Protein AF-A0A0U5JJA5-F1 (afdb_monomer)

Sequence (103 aa):
MVLCQQTGRSGNRLSVFQNWNPNFMLTNNEILKSFRVVIASLPDKENCVCEIHYNNAQWVEISTETDTPIIYFYSHPVNDYWEFPLDVALEVLEKAKKRYLEE

pLDDT: mean 75.94, std 19.71, range [34.78, 94.44]

Secondary structure (DSSP, 8-state):
---------------------TT----HHHHHHTEEEEEE--TT-SS-EEEEEETTEEEEEEE-SSSS-EEEEPPPSSSSS----HHHHHHHHHHHHHHHH--

Nearest PDB structures (foldseek):
  3ws3-assembly1_A  TM=4.530E-01  e=6.333E-01  Mus musculus
  7n2r-assembly1_A  TM=4.086E-01  e=6.754E-01  Homo sapiens
  5jwd-assembly1_A  TM=4.140E-01  e=9.316E-01  Mus musculus
  8tqa-assembly1_A  TM=4.171E-01  e=4.090E+00  Mus musculus

Structure (mmCIF, N/CA/C/O backbone):
data_AF-A0A0U5JJA5-F1
#
_entry.id   AF-A0A0U5JJA5-F1
#
loop_
_atom_site.group_PDB
_atom_site.id
_atom_site.type_symbol
_atom_site.label_atom_id
_atom_site.label_alt_id
_atom_site.label_comp_id
_atom_site.label_asym_id
_atom_site.label_entity_id
_atom_site.label_seq_id
_atom_site.pdbx_PDB_ins_code
_atom_site.Cartn_x
_atom_site.Cartn_y
_atom_site.Cartn_z
_atom_site.occupancy
_atom_site.B_iso_or_equiv
_atom_site.auth_seq_id
_atom_site.auth_comp_id
_atom_site.auth_asym_id
_atom_site.auth_atom_id
_atom_site.pdbx_PDB_model_num
ATOM 1 N N . MET A 1 1 ? -11.550 16.088 -16.702 1.00 34.78 1 MET A N 1
ATOM 2 C CA . MET A 1 1 ? -11.218 15.566 -18.045 1.00 34.78 1 MET A CA 1
ATOM 3 C C . MET A 1 1 ? -9.977 16.309 -18.515 1.00 34.78 1 MET A C 1
ATOM 5 O O . MET A 1 1 ? -10.095 17.449 -18.936 1.00 34.78 1 MET A O 1
ATOM 9 N N . VAL A 1 2 ? -8.785 15.742 -18.318 1.00 36.91 2 VAL A N 1
ATOM 10 C CA . VAL A 1 2 ? -7.534 16.352 -18.798 1.00 36.91 2 VAL A CA 1
ATOM 11 C C . VAL A 1 2 ? -7.183 15.653 -20.106 1.00 36.91 2 VAL A C 1
ATOM 13 O O . VAL A 1 2 ? -6.917 14.454 -20.118 1.00 36.91 2 VAL A O 1
ATOM 16 N N . LEU A 1 3 ? -7.286 16.395 -21.210 1.00 39.66 3 LEU A N 1
ATOM 17 C CA . LEU A 1 3 ? -6.890 15.958 -22.546 1.00 39.66 3 LEU A CA 1
ATOM 18 C C . LEU A 1 3 ? -5.360 15.869 -22.626 1.00 39.66 3 LEU A C 1
ATOM 20 O O . LEU A 1 3 ? -4.684 16.888 -22.506 1.00 39.66 3 LEU A O 1
ATOM 24 N N . CYS A 1 4 ? -4.826 14.683 -22.918 1.00 43.09 4 CYS A N 1
ATOM 25 C CA . CYS A 1 4 ? -3.477 14.549 -23.464 1.00 43.09 4 CYS A CA 1
ATOM 26 C C . CYS A 1 4 ? -3.586 14.654 -24.996 1.00 43.09 4 CYS A C 1
ATOM 28 O O . CYS A 1 4 ? -4.230 13.821 -25.636 1.00 43.09 4 CYS A O 1
ATOM 30 N N . GLN A 1 5 ? -3.062 15.738 -25.572 1.00 47.44 5 GLN A N 1
ATOM 31 C CA . GLN A 1 5 ? -3.216 16.073 -26.990 1.00 47.44 5 GLN A CA 1
ATOM 32 C C . GLN A 1 5 ? -2.428 15.098 -27.877 1.00 47.44 5 GLN A C 1
ATOM 34 O O . GLN A 1 5 ? -1.205 15.031 -27.799 1.00 47.44 5 GLN A O 1
ATOM 39 N N . GLN A 1 6 ? -3.124 14.389 -28.767 1.00 48.06 6 GLN A N 1
ATOM 40 C CA . GLN A 1 6 ? -2.506 13.696 -29.896 1.00 48.06 6 GLN A CA 1
ATOM 41 C C . GLN A 1 6 ? -2.451 14.663 -31.081 1.00 48.06 6 GLN A C 1
ATOM 43 O O . GLN A 1 6 ? -3.483 15.033 -31.642 1.00 48.06 6 GLN A O 1
ATOM 48 N N . THR A 1 7 ? -1.254 15.098 -31.464 1.00 42.41 7 THR A N 1
ATOM 49 C CA . THR A 1 7 ? -1.049 15.856 -32.700 1.00 42.41 7 THR A CA 1
ATOM 50 C C . THR A 1 7 ? -0.997 14.883 -33.877 1.00 42.41 7 THR A C 1
ATOM 52 O O . THR A 1 7 ? -0.070 14.093 -34.036 1.00 42.41 7 THR A O 1
ATOM 55 N N . GLY A 1 8 ? -2.041 14.912 -34.706 1.00 40.50 8 GLY A N 1
ATOM 56 C CA . GLY A 1 8 ? -2.124 14.122 -35.929 1.00 40.50 8 GLY A CA 1
ATOM 57 C C . GLY A 1 8 ? -1.277 14.709 -37.061 1.00 40.50 8 GLY A C 1
ATOM 58 O O . GLY A 1 8 ? -1.334 15.906 -37.342 1.00 40.50 8 GLY A O 1
ATOM 59 N N . ARG A 1 9 ? -0.560 13.844 -37.786 1.00 39.22 9 ARG A N 1
ATOM 60 C CA . ARG A 1 9 ? -0.229 14.058 -39.201 1.00 39.22 9 ARG A CA 1
ATOM 61 C C . ARG A 1 9 ? -0.571 12.804 -40.000 1.00 39.22 9 ARG A C 1
ATOM 63 O O . ARG A 1 9 ? -0.225 11.689 -39.630 1.00 39.22 9 ARG A O 1
ATOM 70 N N . SER A 1 10 ? -1.307 13.039 -41.077 1.00 50.03 10 SER A N 1
ATOM 71 C CA . SER A 1 10 ? -1.899 12.083 -42.005 1.00 50.03 10 SER A CA 1
ATOM 72 C C . SER A 1 10 ? -0.883 11.156 -42.676 1.00 50.03 10 SER A C 1
ATOM 74 O O . SER A 1 10 ? 0.090 11.632 -43.259 1.00 50.03 10 SER A O 1
ATOM 76 N N . GLY A 1 11 ? -1.180 9.857 -42.703 1.00 36.44 11 GLY A N 1
ATOM 77 C CA . GLY A 1 11 ? -0.496 8.885 -43.554 1.00 36.44 11 GLY A CA 1
ATOM 78 C C . GLY A 1 11 ? -0.789 7.452 -43.123 1.00 36.44 11 GLY A C 1
ATOM 79 O O . GLY A 1 11 ? -0.345 7.021 -42.068 1.00 36.44 11 GLY A O 1
ATOM 80 N N . ASN A 1 12 ? -1.545 6.713 -43.934 1.00 47.31 12 ASN A N 1
ATOM 81 C CA . ASN A 1 12 ? -1.841 5.294 -43.733 1.00 47.31 12 ASN A CA 1
ATOM 82 C C . ASN A 1 12 ? -0.566 4.460 -43.512 1.00 47.31 12 ASN A C 1
ATOM 84 O O . ASN A 1 12 ? 0.173 4.233 -44.469 1.00 47.31 12 ASN A O 1
ATOM 88 N N . ARG A 1 13 ? -0.355 3.916 -42.305 1.00 38.28 13 ARG A N 1
ATOM 89 C CA . ARG A 1 13 ? 0.308 2.614 -42.108 1.00 38.28 13 ARG A CA 1
ATOM 90 C C . ARG A 1 13 ? 0.191 2.148 -40.656 1.00 38.28 13 ARG A C 1
ATOM 92 O O . ARG A 1 13 ? 0.735 2.779 -39.765 1.00 38.28 13 ARG A O 1
ATOM 99 N N . LEU A 1 14 ? -0.544 1.047 -40.488 1.00 36.59 14 LEU A N 1
ATOM 100 C CA . LEU A 1 14 ? -0.400 -0.016 -39.486 1.00 36.59 14 LEU A CA 1
ATOM 101 C C . LEU A 1 14 ? 0.203 0.390 -38.131 1.00 36.59 14 LEU A C 1
ATOM 103 O O . LEU A 1 14 ? 1.388 0.674 -38.029 1.00 36.59 14 LEU A O 1
ATOM 107 N N . SER A 1 15 ? -0.631 0.304 -37.096 1.00 43.84 15 SER A N 1
ATOM 108 C CA . SER A 1 15 ? -0.297 0.190 -35.672 1.00 43.84 15 SER A CA 1
ATOM 109 C C . SER A 1 15 ? 1.104 -0.380 -35.382 1.00 43.84 15 SER A C 1
ATOM 111 O O . SER A 1 15 ? 1.270 -1.590 -35.231 1.00 43.84 15 SER A O 1
ATOM 113 N N . VAL A 1 16 ? 2.106 0.493 -35.240 1.00 45.00 16 VAL A N 1
ATOM 114 C CA . VAL A 1 16 ? 3.413 0.156 -34.657 1.00 45.00 16 VAL A CA 1
ATOM 115 C C . VAL A 1 16 ? 3.394 0.570 -33.187 1.00 45.00 16 VAL A C 1
ATOM 117 O O . VAL A 1 16 ? 4.060 1.506 -32.768 1.00 45.00 16 VAL A O 1
ATOM 120 N N . PHE A 1 17 ? 2.593 -0.138 -32.396 1.00 41.47 17 PHE A N 1
ATOM 121 C CA . PHE A 1 17 ? 2.832 -0.276 -30.957 1.00 41.47 17 PHE A CA 1
ATOM 122 C C . PHE A 1 17 ? 3.166 -1.741 -30.665 1.00 41.47 17 PHE A C 1
ATOM 124 O O . PHE A 1 17 ? 2.606 -2.377 -29.781 1.00 41.47 17 PHE A O 1
ATOM 131 N N . GLN A 1 18 ? 4.067 -2.303 -31.467 1.00 44.25 18 GLN A N 1
ATOM 132 C CA . GLN A 1 18 ? 4.742 -3.557 -31.163 1.00 44.25 18 GLN A CA 1
ATOM 133 C C . GLN A 1 18 ? 6.184 -3.231 -30.807 1.00 44.25 18 GLN A C 1
ATOM 135 O O . GLN A 1 18 ? 7.079 -3.391 -31.619 1.00 44.25 18 GLN A O 1
ATOM 140 N N . ASN A 1 19 ? 6.385 -2.743 -29.590 1.00 40.41 19 ASN A N 1
ATOM 141 C CA . ASN A 1 19 ? 7.612 -2.999 -28.84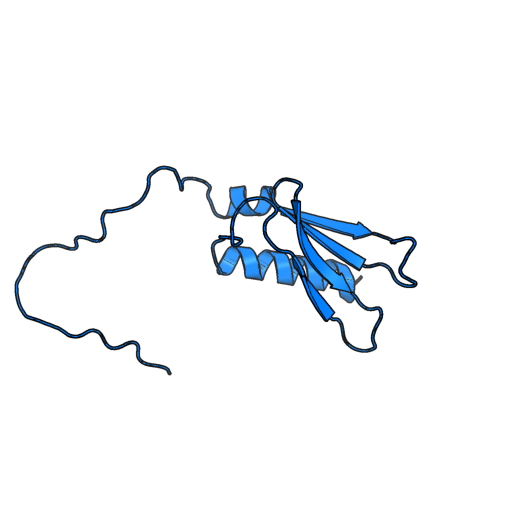4 1.00 40.41 19 ASN A CA 1
ATOM 142 C C . ASN A 1 19 ? 7.180 -3.444 -27.448 1.00 40.41 19 ASN A C 1
ATOM 144 O O . ASN A 1 19 ? 7.390 -2.772 -26.444 1.00 40.41 19 ASN A O 1
ATOM 148 N N . TRP A 1 20 ? 6.465 -4.568 -27.434 1.00 45.12 20 TRP A N 1
ATOM 149 C CA . TRP A 1 20 ? 6.161 -5.316 -26.226 1.00 45.12 20 TRP A CA 1
ATOM 150 C C . TRP A 1 20 ? 7.442 -6.043 -25.821 1.00 45.12 20 TRP A C 1
ATOM 152 O O . TRP A 1 20 ? 7.968 -6.844 -26.593 1.00 45.12 20 TRP A O 1
ATOM 162 N N . ASN A 1 21 ? 7.975 -5.718 -24.646 1.00 48.97 21 ASN A N 1
ATOM 163 C CA . ASN A 1 21 ? 9.152 -6.381 -24.102 1.00 48.97 21 ASN A CA 1
ATOM 164 C C . ASN A 1 21 ? 8.721 -7.769 -23.573 1.00 48.97 21 ASN A C 1
ATOM 166 O O . ASN A 1 21 ? 7.926 -7.830 -22.634 1.00 48.97 21 ASN A O 1
ATOM 170 N N . PRO A 1 22 ? 9.189 -8.891 -24.150 1.00 45.62 22 PRO A N 1
ATOM 171 C CA . PRO A 1 22 ? 8.665 -10.230 -23.857 1.00 45.62 22 PRO A CA 1
ATOM 172 C C . PRO A 1 22 ? 8.999 -10.764 -22.452 1.00 45.62 22 PRO A C 1
ATOM 174 O O . PRO A 1 22 ? 8.542 -11.845 -22.095 1.00 45.62 22 PRO A O 1
ATOM 177 N N . ASN A 1 23 ? 9.736 -10.010 -21.628 1.00 45.38 23 ASN A N 1
ATOM 178 C CA . ASN A 1 23 ? 9.964 -10.344 -20.216 1.00 45.38 23 ASN A CA 1
ATOM 179 C C . ASN A 1 23 ? 8.753 -10.050 -19.306 1.00 45.38 23 ASN A C 1
ATOM 181 O O . ASN A 1 23 ? 8.774 -10.405 -18.131 1.00 45.38 23 ASN A O 1
ATOM 185 N N . PHE A 1 24 ? 7.686 -9.437 -19.829 1.00 52.00 24 PHE A N 1
ATOM 186 C CA . PHE A 1 24 ? 6.476 -9.094 -19.075 1.00 52.00 24 PHE A CA 1
ATOM 187 C C . PHE A 1 24 ? 5.367 -10.143 -19.282 1.00 52.00 24 PHE A C 1
ATOM 189 O O . PHE A 1 24 ? 4.324 -9.872 -19.865 1.00 52.00 24 PHE A O 1
ATOM 196 N N . MET A 1 25 ? 5.611 -11.383 -18.854 1.00 47.88 25 MET A N 1
ATOM 197 C CA . MET A 1 25 ? 4.615 -12.473 -18.895 1.00 47.88 25 MET A CA 1
ATOM 198 C C . MET A 1 25 ? 4.258 -12.980 -17.491 1.00 47.88 25 MET A C 1
ATOM 200 O O . MET A 1 25 ? 3.870 -14.133 -17.318 1.00 47.88 25 MET A O 1
ATOM 204 N N . LEU A 1 26 ? 4.365 -12.131 -16.467 1.00 60.59 26 LEU A N 1
ATOM 205 C CA . LEU A 1 26 ? 3.651 -12.383 -15.219 1.00 60.59 26 LEU A CA 1
ATOM 206 C C . LEU A 1 26 ? 2.229 -11.858 -15.399 1.00 60.59 26 LEU A C 1
ATOM 208 O O . LEU A 1 26 ? 2.019 -10.676 -15.663 1.00 60.59 26 LEU A O 1
ATOM 212 N N . THR A 1 27 ? 1.240 -12.745 -15.291 1.00 75.62 27 THR A N 1
ATOM 213 C CA . THR A 1 27 ? -0.156 -12.298 -15.218 1.00 75.62 27 THR A CA 1
ATOM 214 C C . THR A 1 27 ? -0.343 -11.455 -13.954 1.00 75.62 27 THR A C 1
ATOM 216 O O . THR A 1 27 ? 0.377 -11.654 -12.975 1.00 75.62 27 THR A O 1
ATOM 219 N N . ASN A 1 28 ? -1.330 -10.555 -13.930 1.00 77.94 28 ASN A N 1
ATOM 220 C CA . ASN A 1 28 ? -1.643 -9.756 -12.736 1.00 77.94 28 ASN A CA 1
ATOM 221 C C . ASN A 1 28 ? -1.762 -10.625 -11.468 1.00 77.94 28 ASN A C 1
ATOM 223 O O . ASN A 1 28 ? -1.304 -10.230 -10.402 1.00 77.94 28 ASN A O 1
ATOM 227 N N . ASN A 1 29 ? -2.279 -11.852 -11.603 1.00 77.19 29 ASN A N 1
ATOM 228 C CA . ASN A 1 29 ? -2.373 -12.822 -10.512 1.00 77.19 29 ASN A CA 1
ATOM 229 C C . ASN A 1 29 ? -1.014 -13.303 -9.988 1.00 77.19 29 ASN A C 1
ATOM 231 O O . ASN A 1 29 ? -0.878 -13.541 -8.792 1.00 77.19 29 ASN A O 1
ATOM 235 N N . GLU A 1 30 ? -0.016 -13.466 -10.854 1.00 80.56 30 GLU A N 1
ATOM 236 C CA . GLU A 1 30 ? 1.332 -13.863 -10.434 1.00 80.56 30 GLU A CA 1
ATOM 237 C C . GLU A 1 30 ? 2.044 -12.701 -9.731 1.00 80.56 30 GLU A C 1
ATOM 239 O O . GLU A 1 30 ? 2.663 -12.909 -8.692 1.00 80.56 30 GLU A O 1
ATOM 244 N N . ILE A 1 31 ? 1.867 -11.467 -10.222 1.00 81.94 31 ILE A N 1
ATOM 245 C CA . ILE A 1 31 ? 2.391 -10.259 -9.563 1.00 81.94 31 ILE A CA 1
ATOM 246 C C . ILE A 1 31 ? 1.753 -10.091 -8.175 1.00 81.94 31 ILE A C 1
ATOM 248 O O . ILE A 1 31 ? 2.451 -9.815 -7.203 1.00 81.94 31 ILE A O 1
ATOM 252 N N . LEU A 1 32 ? 0.442 -10.325 -8.048 1.00 84.31 32 LEU A N 1
ATOM 253 C CA . LEU A 1 32 ? -0.267 -10.271 -6.765 1.00 84.31 32 LEU A CA 1
ATOM 254 C C . LEU A 1 32 ? 0.286 -11.262 -5.733 1.00 84.31 32 LEU A C 1
ATOM 256 O O . LEU A 1 32 ? 0.353 -10.932 -4.552 1.00 84.31 32 LEU A O 1
ATOM 260 N N . LYS A 1 33 ? 0.707 -12.459 -6.157 1.00 86.31 33 LYS A N 1
ATOM 261 C CA . LYS A 1 33 ? 1.303 -13.466 -5.259 1.00 86.31 33 LYS A CA 1
ATOM 262 C C . LYS A 1 33 ? 2.684 -13.066 -4.739 1.00 86.31 33 LYS A C 1
ATOM 264 O O . LYS A 1 33 ? 3.093 -13.563 -3.694 1.00 86.31 33 LYS A O 1
ATOM 269 N N . SER A 1 34 ? 3.390 -12.187 -5.448 1.00 90.00 34 SER A N 1
ATOM 270 C CA . SER A 1 34 ? 4.671 -11.628 -5.003 1.00 90.00 34 SER A CA 1
ATOM 271 C C . SER A 1 34 ? 4.519 -10.579 -3.902 1.00 90.00 34 SER A C 1
ATOM 273 O O . SER A 1 34 ? 5.518 -10.235 -3.262 1.00 90.00 34 SER A O 1
ATOM 275 N N . PHE A 1 35 ? 3.299 -10.080 -3.663 1.00 91.81 35 PHE A N 1
ATOM 276 C CA . PHE A 1 35 ? 3.016 -9.180 -2.554 1.00 91.81 35 PHE A CA 1
ATOM 277 C C . PHE A 1 35 ? 2.702 -9.940 -1.269 1.00 91.81 35 PHE A C 1
ATOM 279 O O . PHE A 1 35 ? 1.954 -10.918 -1.251 1.00 91.81 35 PHE A O 1
ATOM 286 N N . ARG A 1 36 ? 3.228 -9.431 -0.159 1.00 92.50 36 ARG A N 1
ATOM 287 C CA . ARG A 1 36 ? 2.964 -9.940 1.182 1.00 92.50 36 ARG A CA 1
ATOM 288 C C . ARG A 1 36 ? 2.556 -8.793 2.092 1.00 92.50 36 ARG A C 1
ATOM 290 O O . ARG A 1 36 ? 3.299 -7.830 2.230 1.00 92.50 36 ARG A O 1
ATOM 297 N N . VAL A 1 37 ? 1.400 -8.931 2.734 1.00 90.69 37 VAL A N 1
ATOM 298 C CA . VAL A 1 37 ? 0.912 -7.996 3.755 1.00 90.69 37 VAL A CA 1
ATOM 299 C C . VAL A 1 37 ? 1.183 -8.594 5.132 1.00 90.69 37 VAL A C 1
ATOM 301 O O . VAL A 1 37 ? 0.811 -9.741 5.392 1.00 90.69 37 VAL A O 1
ATOM 304 N N . VAL A 1 38 ? 1.844 -7.837 6.001 1.00 89.62 38 VAL A N 1
ATOM 305 C CA . VAL A 1 38 ? 2.248 -8.255 7.345 1.00 89.62 38 VAL A CA 1
ATOM 306 C C . VAL A 1 38 ? 1.830 -7.176 8.333 1.00 89.62 38 VAL A C 1
ATOM 308 O O . VAL A 1 38 ? 2.122 -6.008 8.121 1.00 89.62 38 VAL A O 1
ATOM 311 N N . ILE A 1 39 ? 1.158 -7.562 9.417 1.00 88.25 39 ILE A N 1
ATOM 312 C CA . ILE A 1 39 ? 0.936 -6.664 10.554 1.00 88.25 39 ILE A CA 1
ATOM 313 C C . ILE A 1 39 ? 2.058 -6.937 11.551 1.00 88.25 39 ILE A C 1
ATOM 315 O O . ILE A 1 39 ? 2.202 -8.071 12.014 1.00 88.25 39 ILE A O 1
ATOM 319 N N . ALA A 1 40 ? 2.870 -5.925 11.832 1.00 84.00 40 ALA A N 1
ATOM 320 C CA . ALA A 1 40 ? 4.042 -6.028 12.688 1.00 84.00 40 ALA A CA 1
ATOM 321 C C . ALA A 1 40 ? 3.960 -5.024 13.842 1.00 84.00 40 ALA A C 1
ATOM 323 O O . ALA A 1 40 ? 3.470 -3.908 13.680 1.00 84.00 40 ALA A O 1
ATOM 324 N N . SER A 1 41 ? 4.460 -5.422 15.010 1.00 83.06 41 SER A N 1
ATOM 325 C CA . SER A 1 41 ? 4.728 -4.509 16.123 1.00 83.06 41 SER A CA 1
ATOM 326 C C . SER A 1 41 ? 6.210 -4.160 16.085 1.00 83.06 41 SER A C 1
ATOM 328 O O . SER A 1 41 ? 7.055 -5.036 16.287 1.00 83.06 41 SER A O 1
ATOM 330 N N . LEU A 1 42 ? 6.527 -2.906 15.777 1.00 80.31 42 LEU A N 1
ATOM 331 C CA . LEU A 1 42 ? 7.907 -2.431 15.746 1.00 80.31 42 LEU A CA 1
ATOM 332 C C . LEU A 1 42 ? 8.319 -1.955 17.146 1.00 80.31 42 LEU A C 1
ATOM 334 O O . LEU A 1 42 ? 7.506 -1.342 17.829 1.00 80.31 42 LEU A O 1
ATOM 338 N N . PRO A 1 43 ? 9.566 -2.200 17.587 1.00 75.75 43 PRO A N 1
ATOM 339 C CA . PRO A 1 43 ? 10.027 -1.772 18.911 1.00 75.75 43 PRO A CA 1
ATOM 340 C C . PRO A 1 43 ? 10.041 -0.245 19.071 1.00 75.75 43 PRO A C 1
ATOM 342 O O . PRO A 1 43 ? 9.963 0.251 20.191 1.00 75.75 43 PRO A O 1
ATOM 345 N N . ASP A 1 44 ? 10.124 0.481 17.956 1.00 78.06 44 ASP A N 1
ATOM 346 C CA . ASP A 1 44 ? 10.170 1.942 17.905 1.00 78.06 44 ASP A CA 1
ATOM 347 C C . ASP A 1 44 ? 8.780 2.591 17.759 1.00 78.06 44 ASP A C 1
ATOM 349 O O . ASP A 1 44 ? 8.698 3.809 17.605 1.00 78.06 44 ASP A O 1
ATOM 353 N N . LYS A 1 45 ? 7.697 1.797 17.773 1.00 74.50 45 LYS A N 1
ATOM 354 C CA . LYS A 1 45 ? 6.318 2.266 17.581 1.00 74.50 45 LYS A CA 1
ATOM 355 C C . LYS A 1 45 ? 5.390 1.755 18.672 1.00 74.50 45 LYS A C 1
ATOM 357 O O . LYS A 1 45 ? 5.494 0.608 19.099 1.00 74.50 45 LYS A O 1
ATOM 362 N N . GLU A 1 46 ? 4.462 2.604 19.110 1.00 73.62 46 GLU A N 1
ATOM 363 C CA . GLU A 1 46 ? 3.492 2.221 20.147 1.00 73.62 46 GLU A CA 1
ATOM 364 C C . GLU A 1 46 ? 2.359 1.366 19.573 1.00 73.62 46 GLU A C 1
ATOM 366 O O . GLU A 1 46 ? 1.902 0.420 20.217 1.00 73.62 46 GLU A O 1
ATOM 371 N N . ASN A 1 47 ? 1.934 1.666 18.344 1.00 79.44 47 ASN A N 1
ATOM 372 C CA . ASN A 1 47 ? 0.919 0.894 17.635 1.00 79.44 47 ASN A CA 1
ATOM 373 C C . ASN A 1 47 ? 1.557 -0.058 16.617 1.00 79.44 47 ASN A C 1
ATOM 375 O O . ASN A 1 47 ? 2.654 0.176 16.104 1.00 79.44 47 ASN A O 1
ATOM 379 N N . CYS A 1 48 ? 0.837 -1.135 16.294 1.00 81.88 48 CYS A N 1
ATOM 380 C CA . CYS A 1 48 ? 1.192 -1.982 15.160 1.00 81.88 48 CYS A CA 1
ATOM 381 C C . CYS A 1 48 ? 1.231 -1.160 13.864 1.00 81.88 48 CYS A C 1
ATOM 383 O O . CYS A 1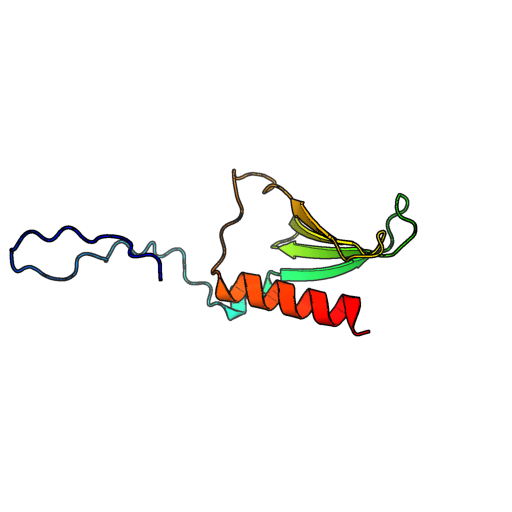 48 ? 0.647 -0.084 13.774 1.00 81.88 48 CYS A O 1
ATOM 385 N N . VAL A 1 49 ? 1.907 -1.689 12.853 1.00 88.06 49 VAL A N 1
ATOM 386 C CA . VAL A 1 49 ? 1.905 -1.161 11.490 1.00 88.06 49 VAL A CA 1
ATOM 387 C C . VAL A 1 49 ? 1.586 -2.276 10.509 1.00 88.06 49 VAL A C 1
ATOM 389 O O . VAL A 1 49 ? 1.839 -3.452 10.775 1.00 88.06 49 VAL A O 1
ATOM 392 N N . CYS A 1 50 ? 1.026 -1.912 9.363 1.00 91.62 50 CYS A N 1
ATOM 393 C CA . CYS A 1 50 ? 0.789 -2.830 8.262 1.00 91.62 50 CYS A CA 1
ATOM 394 C C . CYS A 1 50 ? 1.837 -2.611 7.173 1.00 91.62 50 CYS A C 1
ATOM 396 O O . CYS A 1 50 ? 1.779 -1.647 6.412 1.00 91.62 50 CYS A O 1
ATOM 398 N N . GLU A 1 51 ? 2.773 -3.540 7.067 1.00 92.25 51 GLU A N 1
ATOM 399 C CA . GLU A 1 51 ? 3.818 -3.548 6.057 1.00 92.25 51 GLU A CA 1
ATOM 400 C C . GLU A 1 51 ? 3.379 -4.330 4.818 1.00 92.25 51 GLU A C 1
ATOM 402 O O . GLU A 1 51 ? 2.831 -5.433 4.894 1.00 92.25 51 GLU A O 1
ATOM 407 N N . ILE A 1 52 ? 3.671 -3.773 3.651 1.00 94.06 52 ILE A N 1
ATOM 408 C CA . ILE A 1 52 ? 3.418 -4.370 2.347 1.00 94.06 52 ILE A CA 1
ATOM 409 C C . ILE A 1 52 ? 4.767 -4.558 1.665 1.00 94.06 52 ILE A C 1
ATOM 411 O O . ILE A 1 52 ? 5.470 -3.599 1.338 1.00 94.06 52 ILE A O 1
ATOM 415 N N . HIS A 1 53 ? 5.116 -5.816 1.434 1.00 93.81 53 HIS A N 1
ATOM 416 C CA . HIS A 1 53 ? 6.373 -6.237 0.830 1.00 93.81 53 HIS A CA 1
ATOM 417 C C . HIS A 1 53 ? 6.134 -6.773 -0.576 1.00 93.81 53 HIS A C 1
ATOM 419 O O . HIS A 1 53 ? 5.142 -7.460 -0.806 1.00 93.81 53 HIS A O 1
ATOM 425 N N . TYR A 1 54 ? 7.063 -6.522 -1.493 1.00 92.00 54 TYR A N 1
ATOM 426 C CA . TYR A 1 54 ? 7.121 -7.144 -2.814 1.00 92.00 54 TYR A CA 1
ATOM 427 C C . TYR A 1 54 ? 8.452 -7.877 -2.974 1.00 92.00 54 TYR A C 1
ATOM 429 O O . TYR A 1 54 ? 9.511 -7.271 -2.819 1.00 92.00 54 TYR A O 1
ATOM 437 N N . ASN A 1 55 ? 8.418 -9.181 -3.273 1.00 86.94 55 ASN A N 1
ATOM 438 C CA . ASN A 1 55 ? 9.620 -10.014 -3.448 1.00 86.94 55 ASN A CA 1
ATOM 439 C C . ASN A 1 55 ? 10.676 -9.826 -2.331 1.00 86.94 55 ASN A C 1
ATOM 441 O O . ASN A 1 55 ? 11.873 -9.746 -2.601 1.00 86.94 55 ASN A O 1
ATOM 445 N N . ASN A 1 56 ? 10.225 -9.779 -1.072 1.00 86.12 56 ASN A N 1
ATOM 446 C CA . ASN A 1 56 ? 11.038 -9.609 0.148 1.00 86.12 56 ASN A CA 1
ATOM 447 C C . ASN A 1 56 ? 11.638 -8.216 0.385 1.00 86.12 56 ASN A C 1
ATOM 449 O O . ASN A 1 56 ? 12.476 -8.065 1.271 1.00 86.12 56 ASN A O 1
ATOM 453 N N . ALA A 1 57 ? 11.218 -7.205 -0.368 1.00 92.69 57 ALA A N 1
ATOM 454 C CA . ALA A 1 57 ? 11.566 -5.820 -0.098 1.00 92.69 57 ALA A CA 1
ATOM 455 C C . ALA A 1 57 ? 10.316 -5.028 0.292 1.00 92.69 57 ALA A C 1
ATOM 457 O O . ALA A 1 57 ? 9.253 -5.180 -0.315 1.00 92.69 57 ALA A O 1
ATOM 458 N N . GLN A 1 58 ? 10.449 -4.186 1.316 1.00 92.88 58 GLN A N 1
ATOM 459 C CA . GLN A 1 58 ? 9.359 -3.346 1.790 1.00 92.88 58 GLN A CA 1
ATOM 460 C C . GLN A 1 58 ? 9.046 -2.282 0.740 1.00 92.88 58 GLN A C 1
ATOM 462 O O . GLN A 1 58 ? 9.926 -1.540 0.305 1.00 92.88 58 GLN A O 1
ATOM 467 N N . TRP A 1 59 ? 7.786 -2.231 0.324 1.00 94.38 59 TRP A N 1
ATOM 468 C CA . TRP A 1 59 ? 7.298 -1.259 -0.646 1.00 94.38 59 TRP A CA 1
ATOM 469 C C . TRP A 1 59 ? 6.538 -0.137 0.055 1.00 94.38 59 TRP A C 1
ATOM 471 O O . TRP A 1 59 ? 6.835 1.042 -0.141 1.00 94.38 59 TRP A O 1
ATOM 481 N N . VAL A 1 60 ? 5.568 -0.508 0.890 1.00 94.44 60 VAL A N 1
ATOM 482 C CA . VAL A 1 60 ? 4.651 0.424 1.548 1.00 94.44 60 VAL A CA 1
ATOM 483 C C . VAL A 1 60 ? 4.453 0.029 3.003 1.00 94.44 60 VAL A C 1
ATOM 485 O O . VAL A 1 60 ? 4.463 -1.150 3.338 1.00 94.44 60 VAL A O 1
ATOM 488 N N . GLU A 1 61 ? 4.226 1.012 3.862 1.00 93.19 61 GLU A N 1
ATOM 489 C CA . GLU A 1 61 ? 3.754 0.810 5.229 1.00 93.19 61 GLU A CA 1
ATOM 490 C C . GLU A 1 61 ? 2.528 1.680 5.497 1.00 93.19 61 GLU A C 1
ATOM 492 O O . GLU A 1 61 ? 2.477 2.835 5.080 1.00 93.19 61 GLU A O 1
ATOM 497 N N . ILE A 1 62 ? 1.543 1.133 6.201 1.00 91.50 62 ILE A N 1
ATOM 498 C CA . ILE A 1 62 ? 0.392 1.869 6.716 1.00 91.50 62 ILE A CA 1
ATOM 499 C C . ILE A 1 62 ? 0.524 1.928 8.237 1.00 91.50 62 ILE A C 1
ATOM 501 O O . ILE A 1 62 ? 0.622 0.893 8.895 1.00 91.50 62 ILE A O 1
ATOM 505 N N . SER A 1 63 ? 0.505 3.139 8.788 1.00 88.44 63 SER A N 1
ATOM 506 C CA . SER A 1 63 ? 0.578 3.406 10.224 1.00 88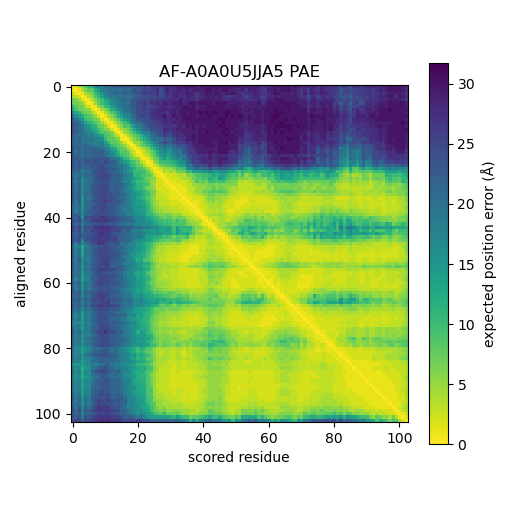.44 63 SER A CA 1
ATOM 507 C C . SER A 1 63 ? -0.705 4.066 10.719 1.00 88.44 63 SER A C 1
ATOM 509 O O . SER A 1 63 ? -1.266 4.933 10.048 1.00 88.44 63 SER A O 1
ATOM 511 N N . THR A 1 64 ? -1.142 3.684 11.917 1.00 86.06 64 THR A N 1
ATOM 512 C CA . THR A 1 64 ? -2.233 4.331 12.672 1.00 86.06 64 THR A CA 1
ATOM 513 C C . THR A 1 64 ? -1.719 4.944 13.973 1.00 86.06 64 THR A C 1
ATOM 515 O O . THR A 1 64 ? -2.451 5.043 14.951 1.00 86.06 64 THR A O 1
ATOM 518 N N . GLU A 1 65 ? -0.442 5.326 14.026 1.00 79.50 65 GLU A N 1
ATOM 519 C CA . GLU A 1 65 ? 0.103 6.051 15.183 1.00 79.50 65 GLU A CA 1
ATOM 520 C C . GLU A 1 65 ? -0.528 7.434 15.370 1.00 79.50 65 GLU A C 1
ATOM 522 O O . GLU A 1 65 ? -0.567 7.956 16.479 1.00 79.50 65 GLU A O 1
ATOM 527 N N . THR A 1 66 ? -1.062 8.014 14.299 1.00 78.06 66 THR A N 1
ATOM 528 C CA . THR A 1 66 ? -1.805 9.274 14.322 1.00 78.06 66 THR A CA 1
ATOM 529 C C . THR A 1 66 ? -3.309 9.037 14.184 1.00 78.06 66 THR A C 1
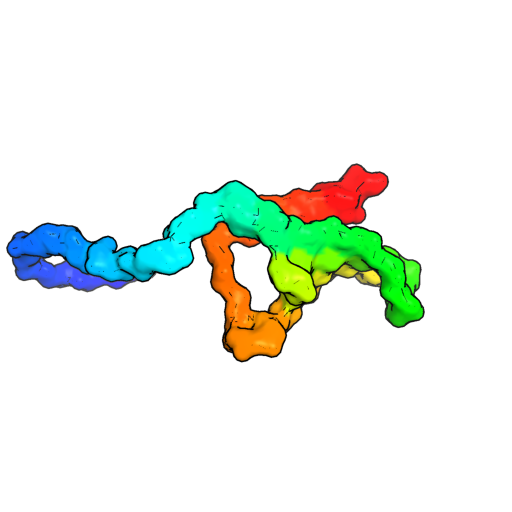ATOM 531 O O . THR A 1 66 ? -3.729 8.012 13.652 1.00 78.06 66 THR A O 1
ATOM 534 N N . ASP A 1 67 ? -4.130 10.030 14.554 1.00 78.38 67 ASP A N 1
ATOM 535 C CA . ASP A 1 67 ? -5.602 9.985 14.420 1.00 78.38 67 ASP A CA 1
ATOM 536 C C . ASP A 1 67 ? -6.093 9.685 12.991 1.00 78.38 67 ASP A C 1
ATOM 538 O O . ASP A 1 67 ? -7.217 9.230 12.780 1.00 78.38 67 ASP A O 1
ATOM 542 N N . THR A 1 68 ? -5.251 9.951 11.990 1.00 84.75 68 THR A N 1
ATOM 543 C CA . THR A 1 68 ? -5.498 9.584 10.593 1.00 84.75 68 THR A CA 1
ATOM 544 C C . THR A 1 68 ? -4.495 8.521 10.150 1.00 84.75 68 THR A C 1
ATOM 546 O O . THR A 1 68 ? -3.307 8.683 10.429 1.00 84.75 68 THR A O 1
ATOM 549 N N . PRO A 1 69 ? -4.924 7.450 9.454 1.00 85.19 69 PRO A N 1
ATOM 550 C CA . PRO A 1 69 ? -3.998 6.477 8.890 1.00 85.19 69 PRO A CA 1
ATOM 551 C C . PRO A 1 69 ? -3.075 7.134 7.859 1.00 85.19 69 PRO A C 1
ATOM 553 O O . PRO A 1 69 ? -3.547 7.759 6.905 1.00 85.19 69 PRO A O 1
ATOM 556 N N . ILE A 1 70 ? -1.767 6.970 8.036 1.00 90.19 70 ILE A N 1
ATOM 557 C CA . ILE A 1 70 ? -0.736 7.487 7.131 1.00 90.19 70 ILE A CA 1
ATOM 558 C C . ILE A 1 70 ? -0.140 6.323 6.347 1.00 90.19 70 ILE A C 1
ATOM 560 O O . ILE A 1 70 ? 0.088 5.243 6.889 1.00 90.19 70 ILE A O 1
ATOM 564 N N . ILE A 1 71 ? 0.124 6.559 5.064 1.00 92.00 71 ILE A N 1
ATOM 565 C CA . ILE A 1 71 ? 0.825 5.631 4.182 1.00 92.00 71 ILE A CA 1
ATOM 566 C C . ILE A 1 71 ? 2.232 6.160 3.885 1.00 92.00 71 ILE A C 1
ATOM 568 O O . ILE A 1 71 ? 2.399 7.308 3.468 1.00 92.00 71 ILE A O 1
ATOM 572 N N . TYR A 1 72 ? 3.241 5.320 4.085 1.00 91.69 72 TYR A N 1
ATOM 573 C CA . TYR A 1 72 ? 4.639 5.589 3.766 1.00 91.69 72 TYR A CA 1
ATOM 574 C C . TYR A 1 72 ? 5.060 4.749 2.562 1.00 91.69 72 TYR A C 1
ATOM 576 O O . TYR A 1 72 ? 4.803 3.547 2.519 1.00 91.69 72 TYR A O 1
ATOM 584 N N . PHE A 1 73 ? 5.722 5.378 1.591 1.00 92.56 73 PHE A N 1
ATOM 585 C CA . PHE A 1 73 ? 6.299 4.704 0.428 1.00 92.56 73 PHE A CA 1
ATOM 586 C C . PHE A 1 73 ? 7.813 4.639 0.582 1.00 92.56 73 PHE A C 1
ATOM 588 O O . PHE A 1 73 ? 8.462 5.669 0.774 1.00 92.56 73 PHE A O 1
ATOM 595 N N . TYR A 1 74 ? 8.372 3.441 0.462 1.00 91.88 74 TYR A N 1
ATOM 596 C CA . TYR A 1 74 ? 9.811 3.228 0.524 1.00 91.88 74 TYR A CA 1
ATOM 597 C C . TYR A 1 74 ? 10.408 3.211 -0.876 1.00 91.88 74 TYR A C 1
ATOM 599 O O . TYR A 1 74 ? 9.814 2.693 -1.827 1.00 91.88 74 TYR A O 1
ATOM 607 N N . SER A 1 75 ? 11.612 3.763 -1.001 1.00 91.19 75 SER A N 1
ATOM 608 C CA . SER A 1 75 ? 12.393 3.677 -2.231 1.00 91.19 75 SER A CA 1
ATOM 609 C C . SER A 1 75 ? 12.679 2.222 -2.585 1.00 91.19 75 SER A C 1
ATOM 611 O O . SER A 1 75 ? 12.867 1.378 -1.707 1.00 91.19 75 SER A O 1
ATOM 613 N N . HIS A 1 76 ? 12.744 1.925 -3.881 1.00 90.88 76 HIS A N 1
ATOM 614 C CA . HIS A 1 76 ? 13.161 0.602 -4.316 1.00 90.88 76 HIS A CA 1
ATOM 615 C C . HIS A 1 76 ? 14.615 0.366 -3.863 1.00 90.88 76 HIS A C 1
ATOM 617 O O . HIS A 1 76 ? 15.457 1.248 -4.018 1.00 90.88 76 HIS A O 1
ATOM 623 N N . PRO A 1 77 ? 14.968 -0.818 -3.331 1.00 87.94 77 PRO A N 1
ATOM 624 C CA . PRO A 1 77 ? 16.299 -1.065 -2.758 1.00 87.94 77 PRO A CA 1
ATOM 625 C C . PRO A 1 77 ? 17.470 -1.039 -3.757 1.00 87.94 77 PRO A C 1
ATOM 627 O O . PRO A 1 77 ? 18.615 -1.193 -3.349 1.00 87.94 77 PRO A O 1
ATOM 630 N N . VAL A 1 78 ? 17.203 -0.924 -5.062 1.00 88.19 78 VAL A N 1
ATOM 631 C CA . VAL A 1 78 ? 18.201 -1.145 -6.129 1.00 88.19 78 VAL A CA 1
ATOM 632 C C . VAL A 1 78 ? 17.927 -0.230 -7.319 1.00 88.19 78 VAL A C 1
ATOM 634 O O . VAL A 1 78 ? 18.850 0.382 -7.840 1.00 88.19 78 VAL A O 1
ATOM 637 N N . ASN A 1 79 ? 16.667 -0.146 -7.745 1.00 87.69 79 ASN A N 1
ATOM 638 C CA . ASN A 1 79 ? 16.231 0.735 -8.822 1.00 87.69 79 ASN A CA 1
ATOM 639 C C . ASN A 1 79 ? 15.799 2.101 -8.275 1.00 87.69 79 ASN A C 1
ATOM 641 O O . ASN A 1 79 ? 15.593 2.261 -7.074 1.00 87.69 79 ASN A O 1
ATOM 645 N N . ASP A 1 80 ? 15.585 3.060 -9.172 1.00 89.06 80 ASP A N 1
ATOM 646 C CA . ASP A 1 80 ? 15.119 4.400 -8.799 1.00 89.06 80 ASP A CA 1
ATOM 647 C C . ASP A 1 80 ? 13.653 4.413 -8.330 1.00 89.06 80 ASP A C 1
ATOM 649 O O . ASP A 1 80 ? 13.254 5.268 -7.540 1.00 89.06 80 ASP A O 1
ATOM 653 N N . TYR A 1 81 ? 12.832 3.476 -8.812 1.00 88.38 81 TYR A N 1
ATOM 654 C CA . TYR A 1 81 ? 11.405 3.408 -8.503 1.00 88.38 81 TYR A CA 1
ATOM 655 C C . TYR A 1 81 ? 10.856 1.981 -8.567 1.00 88.38 81 TYR A C 1
ATOM 657 O O . TYR A 1 81 ? 11.480 1.055 -9.086 1.00 88.38 81 TYR A O 1
ATOM 665 N N . TRP A 1 82 ? 9.653 1.827 -8.020 1.00 90.00 82 TRP A N 1
ATOM 666 C CA . TRP A 1 82 ? 8.834 0.630 -8.148 1.00 90.00 82 TRP A CA 1
ATOM 667 C C . TRP A 1 82 ? 7.952 0.717 -9.391 1.00 90.00 82 TRP A C 1
ATOM 669 O O . TRP A 1 82 ? 7.329 1.751 -9.629 1.00 90.00 82 TRP A O 1
ATOM 679 N N . GLU A 1 83 ? 7.861 -0.368 -10.155 1.00 88.25 83 GLU A N 1
ATOM 680 C CA . GLU A 1 83 ? 7.015 -0.446 -11.346 1.00 88.25 83 GLU A CA 1
ATOM 681 C C . GLU A 1 83 ? 6.050 -1.626 -11.234 1.00 88.25 83 GLU A C 1
ATOM 683 O O . GLU A 1 83 ? 6.467 -2.782 -11.151 1.00 88.25 83 GLU A O 1
ATOM 688 N N . PHE A 1 84 ? 4.751 -1.326 -11.250 1.00 87.88 84 PHE A N 1
ATOM 689 C CA . PHE A 1 84 ? 3.667 -2.304 -11.196 1.00 87.88 84 PHE A CA 1
ATOM 690 C C . PHE A 1 84 ? 2.497 -1.840 -12.074 1.00 87.88 84 PHE A C 1
ATOM 692 O O . PHE A 1 84 ? 2.315 -0.630 -12.252 1.00 87.88 84 PHE A O 1
ATOM 699 N N . PRO A 1 85 ? 1.643 -2.754 -12.570 1.00 89.75 85 PRO A N 1
ATOM 700 C CA . PRO A 1 85 ? 0.351 -2.366 -13.124 1.00 89.75 85 PRO A CA 1
ATOM 701 C C . PRO A 1 85 ? -0.483 -1.611 -12.079 1.00 89.75 85 PRO A C 1
ATOM 703 O O . PRO A 1 85 ? -0.593 -2.051 -10.933 1.00 89.75 85 PRO A O 1
ATOM 706 N N . LEU A 1 86 ? -1.097 -0.495 -12.482 1.00 87.06 86 LEU A N 1
ATOM 707 C CA . LEU A 1 86 ? -1.851 0.378 -11.574 1.00 87.06 86 LEU A CA 1
ATOM 708 C C . LEU A 1 86 ? -2.968 -0.371 -10.836 1.00 87.06 86 LEU A C 1
ATOM 710 O O . LEU A 1 86 ? -3.086 -0.248 -9.620 1.00 87.06 86 LEU A O 1
ATOM 714 N N . ASP A 1 87 ? -3.751 -1.172 -11.560 1.00 89.00 87 ASP A N 1
ATOM 715 C CA . ASP A 1 87 ? -4.874 -1.918 -10.981 1.00 89.00 87 ASP A CA 1
ATOM 716 C C . ASP A 1 87 ? -4.405 -2.904 -9.902 1.00 89.00 87 ASP A C 1
ATOM 718 O O . ASP A 1 87 ? -5.024 -3.019 -8.848 1.00 89.00 87 ASP A O 1
ATOM 722 N N . VAL A 1 88 ? -3.258 -3.555 -10.129 1.00 89.44 88 VAL A N 1
ATOM 723 C CA . VAL A 1 88 ? -2.646 -4.485 -9.169 1.00 89.44 88 VAL A CA 1
ATOM 724 C C . VAL A 1 88 ? -2.206 -3.744 -7.910 1.00 89.44 88 VAL A C 1
ATOM 726 O O . VAL A 1 88 ? -2.503 -4.182 -6.801 1.00 89.44 88 VAL A O 1
ATOM 729 N N . ALA A 1 89 ? -1.526 -2.606 -8.067 1.00 90.81 89 ALA A N 1
ATOM 730 C CA . ALA A 1 89 ? -1.072 -1.798 -6.940 1.00 90.81 89 ALA A CA 1
ATOM 731 C C . ALA A 1 89 ? -2.249 -1.311 -6.077 1.00 90.81 89 ALA A C 1
ATOM 733 O O . ALA A 1 89 ? -2.205 -1.425 -4.851 1.00 90.81 89 ALA A O 1
ATOM 734 N N . LEU A 1 90 ? -3.320 -0.815 -6.706 1.00 92.50 90 LEU A N 1
ATOM 735 C CA . LEU A 1 90 ? -4.522 -0.365 -6.001 1.00 92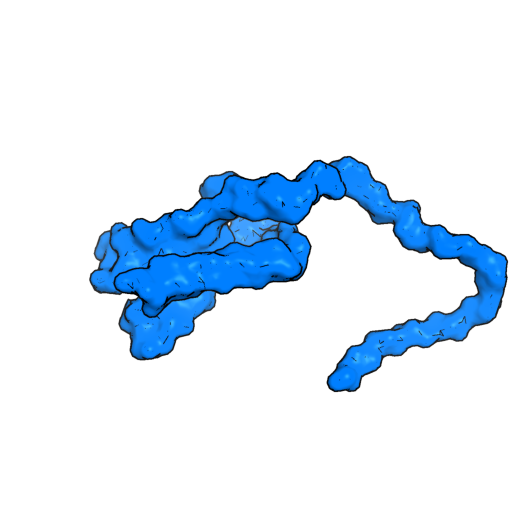.50 90 LEU A CA 1
ATOM 736 C C . LEU A 1 90 ? -5.221 -1.514 -5.269 1.00 92.50 90 LEU A C 1
ATOM 738 O O . LEU A 1 90 ? -5.607 -1.348 -4.113 1.00 92.50 90 LEU A O 1
ATOM 742 N N . GLU A 1 91 ? -5.329 -2.686 -5.897 1.00 93.06 91 GLU A N 1
ATOM 743 C CA . GLU A 1 91 ? -5.937 -3.866 -5.280 1.00 93.06 91 GLU A CA 1
ATOM 744 C C . GLU A 1 91 ? -5.182 -4.308 -4.016 1.00 93.06 91 GLU A C 1
ATOM 746 O O . GLU A 1 91 ? -5.801 -4.618 -2.995 1.00 93.06 91 GLU A O 1
ATOM 751 N N . VAL A 1 92 ? -3.845 -4.312 -4.050 1.00 92.56 92 VAL A N 1
ATOM 752 C CA . VAL A 1 92 ? -3.011 -4.663 -2.887 1.00 92.56 92 VAL A CA 1
ATOM 753 C C . VAL A 1 92 ? -3.211 -3.664 -1.750 1.00 92.56 92 VAL A C 1
ATOM 755 O O . VAL A 1 92 ? -3.387 -4.074 -0.601 1.00 92.56 92 VAL A O 1
ATOM 758 N N . LEU A 1 93 ? -3.229 -2.366 -2.060 1.00 92.06 93 LEU A N 1
ATOM 759 C CA . LEU A 1 93 ? -3.450 -1.314 -1.067 1.00 92.06 93 LEU A CA 1
ATOM 760 C C . LEU A 1 93 ? -4.846 -1.400 -0.446 1.00 92.06 93 LEU A C 1
ATOM 762 O O . LEU A 1 93 ? -4.986 -1.259 0.767 1.00 92.06 93 LEU A O 1
ATOM 766 N N . GLU A 1 94 ? -5.878 -1.676 -1.244 1.00 92.00 94 GLU A N 1
ATOM 767 C CA . GLU A 1 94 ? -7.239 -1.846 -0.736 1.00 92.00 94 GLU A CA 1
ATOM 768 C C . GLU A 1 94 ? -7.349 -3.077 0.175 1.00 92.00 94 GLU A C 1
ATOM 770 O O . GLU A 1 94 ? -7.943 -2.996 1.252 1.00 92.00 94 GLU A O 1
ATOM 775 N N . LYS A 1 95 ? -6.727 -4.200 -0.208 1.00 90.81 95 LYS A N 1
ATOM 776 C 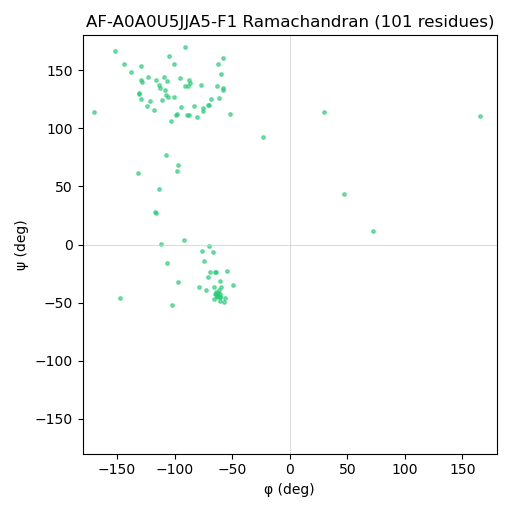CA . LYS A 1 95 ? -6.661 -5.411 0.625 1.00 90.81 95 LYS A CA 1
ATOM 777 C C . LYS A 1 95 ? -5.944 -5.154 1.948 1.00 90.81 95 LYS A C 1
ATOM 779 O O . LYS A 1 95 ? -6.443 -5.569 2.991 1.00 90.81 95 LYS A O 1
ATOM 784 N N . ALA A 1 96 ? -4.806 -4.462 1.910 1.00 90.19 96 ALA A N 1
ATOM 785 C CA . ALA A 1 96 ? 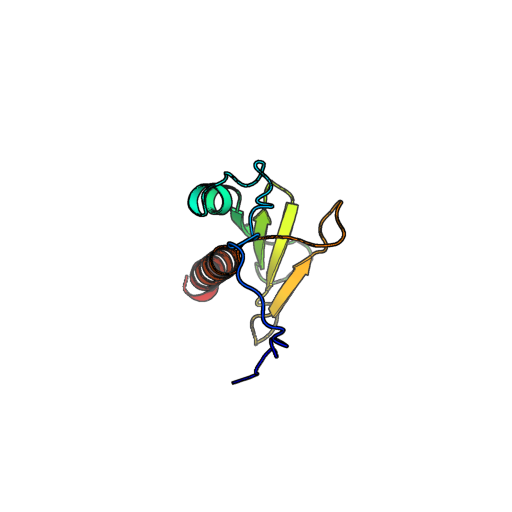-4.047 -4.109 3.104 1.00 90.19 96 ALA A CA 1
ATOM 786 C C . ALA A 1 96 ? -4.849 -3.181 4.025 1.00 90.19 96 ALA A C 1
ATOM 788 O O . ALA A 1 96 ? -4.952 -3.443 5.219 1.00 90.19 96 ALA A O 1
ATOM 789 N N . LYS A 1 97 ? -5.500 -2.156 3.461 1.00 89.81 97 LYS A N 1
ATOM 790 C CA . LYS A 1 97 ? -6.371 -1.242 4.205 1.00 89.81 97 LYS A CA 1
ATOM 791 C C . LYS A 1 97 ? -7.499 -1.986 4.924 1.00 89.81 97 LYS A C 1
ATOM 7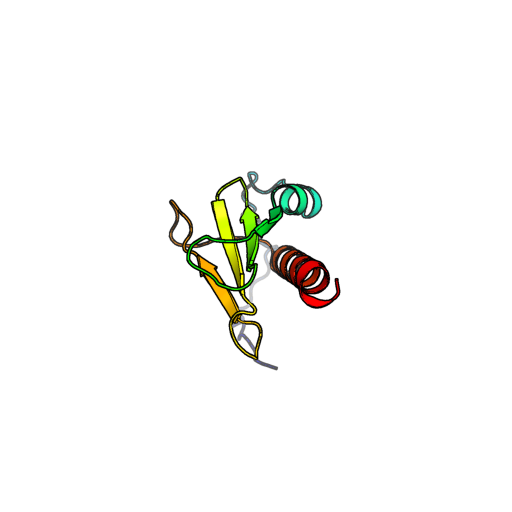93 O O . LYS A 1 97 ? -7.692 -1.750 6.110 1.00 89.81 97 LYS A O 1
ATOM 798 N N . LYS A 1 98 ? -8.224 -2.873 4.231 1.00 89.62 98 LYS A N 1
ATOM 799 C CA . LYS A 1 98 ? -9.315 -3.663 4.835 1.00 89.62 98 LYS A CA 1
ATOM 800 C C . LYS A 1 98 ? -8.797 -4.547 5.965 1.00 89.62 98 LYS A C 1
ATOM 802 O O . LYS A 1 98 ? -9.320 -4.502 7.066 1.00 89.62 98 LYS A O 1
ATOM 807 N N . ARG A 1 99 ? -7.712 -5.283 5.714 1.00 86.75 99 ARG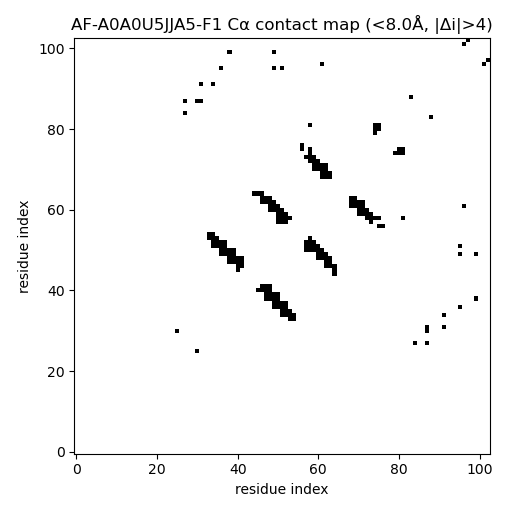 A N 1
ATOM 808 C CA . ARG A 1 99 ? -7.084 -6.165 6.707 1.00 86.75 99 ARG A CA 1
ATOM 809 C C . ARG A 1 99 ? -6.592 -5.426 7.954 1.00 86.75 99 ARG A C 1
ATOM 811 O O . ARG A 1 99 ? -6.546 -6.014 9.022 1.00 86.75 99 ARG A O 1
ATOM 818 N N . TYR A 1 100 ? -6.170 -4.176 7.803 1.00 84.75 100 TYR A N 1
ATOM 819 C CA . TYR A 1 100 ? -5.551 -3.426 8.888 1.00 84.75 100 TYR A CA 1
ATOM 820 C C . TYR A 1 100 ? -6.514 -2.504 9.647 1.00 84.75 100 TYR A C 1
ATOM 822 O O . TYR A 1 100 ? -6.315 -2.279 10.834 1.00 84.75 100 TYR A O 1
ATOM 830 N N . LEU A 1 101 ? -7.530 -1.948 8.979 1.00 80.19 101 LEU A N 1
ATOM 831 C CA . LEU A 1 101 ? -8.452 -0.974 9.580 1.00 80.19 101 LEU A CA 1
ATOM 832 C C . LEU A 1 101 ? -9.849 -1.536 9.878 1.00 80.19 101 LEU A C 1
ATOM 834 O O . LEU A 1 101 ? -10.610 -0.878 10.582 1.00 80.19 101 LEU A O 1
ATOM 838 N N . GLU A 1 102 ? -10.220 -2.682 9.300 1.00 78.25 102 GLU A N 1
ATOM 839 C CA . GLU A 1 102 ? -11.553 -3.286 9.465 1.00 78.25 102 GLU A CA 1
ATOM 840 C C . GLU A 1 102 ? -11.535 -4.606 10.267 1.00 78.25 102 GLU A C 1
ATOM 842 O O . GLU A 1 102 ? -12.600 -5.191 10.467 1.00 78.25 102 GLU A O 1
ATOM 847 N N . GLU A 1 103 ? -10.365 -5.067 10.734 1.00 52.75 103 GLU A N 1
ATOM 848 C CA . GLU A 1 103 ? -10.219 -6.130 11.755 1.00 52.75 103 GLU A CA 1
ATOM 849 C C . GLU A 1 103 ? -10.066 -5.513 13.152 1.00 52.75 103 GLU A C 1
ATOM 851 O O . GLU A 1 103 ? -10.719 -6.034 14.087 1.00 52.75 103 GLU A O 1
#

Solvent-accessible surface area (backbone atoms only — not comparable to full-atom values): 6821 Å² total; per-residue (Å²): 138,86,84,82,85,81,85,85,79,92,74,98,72,78,92,83,82,78,80,76,66,85,86,74,75,68,52,72,70,56,55,55,68,42,47,45,79,44,81,44,76,48,96,93,46,96,47,56,33,38,38,33,26,46,81,90,38,68,41,38,36,39,36,60,81,49,101,58,78,43,79,46,80,51,70,40,97,82,50,92,62,82,86,74,60,66,71,58,54,51,50,52,52,51,52,48,48,47,66,68,75,72,110

Radius of gyration: 19.13 Å; Cα contacts (8 Å, |Δi|>4): 105; chains: 1; bounding box: 30×30×64 Å

Foldseek 3Di:
DDDPDDDDDDDDDDDPPPPDPVVPPQDLVNQLVQKDWDFDDDPVAPDTKIFIDGNNHTAKIWDPSDVDIDIDGDADPPDRHDDDDPVSVVVSVVVSCCVPVVD

Organism: NCBI:txid389348

Mean predicted aligned error: 12.09 Å